Protein AF-A0AAA9SZR2-F1 (afdb_monomer_lite)

Sequence (148 aa):
MGGAVSAGEDNDDLIDNLKEAQYIRTERVEQAFRAIDRGDYYLEGYRDNAYKDLAWKHGNIHLSAPCIYSEVMEALKLQPGLSFLNLGSGTGYLSTMVGLILGGFLGVRLLDCMEKATHSSILAWRIRWTEEPGGLQSMGSQESDTTE

pLDDT: mean 74.82, std 24.22, range [29.95, 97.06]

Structure (mmCIF, N/CA/C/O backbone):
data_AF-A0AAA9SZR2-F1
#
_entry.id   AF-A0AAA9SZR2-F1
#
loop_
_atom_site.group_PDB
_atom_site.id
_atom_site.type_symbol
_atom_site.label_atom_id
_atom_site.label_alt_id
_atom_site.label_comp_id
_atom_site.label_asym_id
_atom_site.label_entity_id
_atom_site.label_seq_id
_atom_site.pdbx_PDB_ins_code
_atom_site.Cartn_x
_atom_site.Cartn_y
_atom_site.Cartn_z
_atom_site.occupancy
_atom_site.B_iso_or_equiv
_atom_site.auth_seq_id
_atom_site.auth_comp_id
_atom_site.auth_asym_id
_atom_site.auth_atom_id
_atom_site.pdbx_PDB_model_num
ATOM 1 N N . MET A 1 1 ? 16.528 3.025 7.921 1.00 40.06 1 MET A N 1
ATOM 2 C CA . MET A 1 1 ? 16.677 1.559 7.976 1.00 40.06 1 MET A CA 1
ATOM 3 C C . MET A 1 1 ? 15.707 0.990 6.959 1.00 40.06 1 MET A C 1
ATOM 5 O O . MET A 1 1 ? 14.515 1.112 7.184 1.00 40.06 1 MET A O 1
ATOM 9 N N . GLY A 1 2 ? 16.190 0.516 5.811 1.00 42.28 2 GLY A N 1
ATOM 10 C CA . GLY A 1 2 ? 15.360 -0.183 4.828 1.00 42.28 2 GLY A CA 1
ATOM 11 C C . GLY A 1 2 ? 15.794 -1.637 4.824 1.00 42.28 2 GLY A C 1
ATOM 12 O O . GLY A 1 2 ? 16.862 -1.938 4.296 1.00 42.28 2 GLY A O 1
ATOM 13 N N . GLY A 1 3 ? 15.040 -2.504 5.499 1.00 50.44 3 GLY A N 1
ATOM 14 C CA . GLY A 1 3 ? 15.173 -3.937 5.277 1.00 50.44 3 GLY A CA 1
ATOM 15 C C . GLY A 1 3 ? 14.615 -4.198 3.889 1.00 50.44 3 GLY A C 1
ATOM 16 O O . GLY A 1 3 ? 13.448 -3.913 3.657 1.00 50.44 3 GLY A O 1
ATOM 17 N N . ALA A 1 4 ? 15.458 -4.630 2.954 1.00 60.12 4 ALA A N 1
ATOM 18 C CA . ALA A 1 4 ? 15.008 -4.973 1.615 1.00 60.12 4 ALA A CA 1
ATOM 19 C C . ALA A 1 4 ? 14.121 -6.217 1.721 1.00 60.12 4 ALA A C 1
ATOM 21 O O . ALA A 1 4 ? 14.621 -7.337 1.808 1.00 60.12 4 ALA A O 1
ATOM 22 N N . VAL A 1 5 ? 12.811 -6.003 1.781 1.00 73.38 5 VAL A N 1
A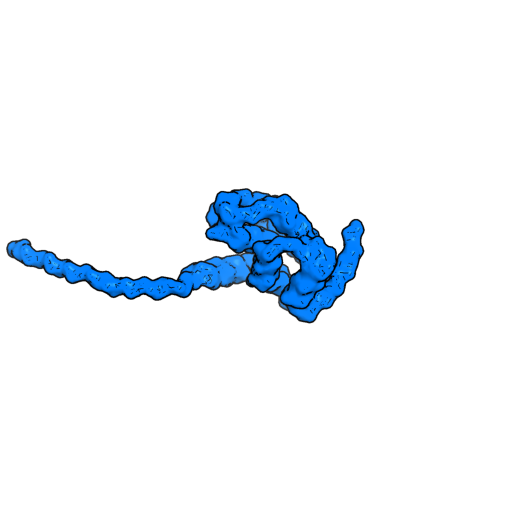TOM 23 C CA . VAL A 1 5 ? 11.821 -7.056 1.565 1.00 73.38 5 VAL A CA 1
ATOM 24 C C . VAL A 1 5 ? 11.997 -7.548 0.131 1.00 73.38 5 VAL A C 1
ATOM 26 O O . VAL A 1 5 ? 12.248 -6.750 -0.781 1.00 73.38 5 VAL A O 1
ATOM 29 N N . SER A 1 6 ? 11.930 -8.861 -0.068 1.00 76.69 6 SER A N 1
ATOM 30 C CA . SER A 1 6 ? 11.994 -9.462 -1.399 1.00 76.69 6 SER A CA 1
ATOM 31 C C . SER A 1 6 ? 10.892 -8.900 -2.299 1.00 76.69 6 SER A C 1
ATOM 33 O O . SER A 1 6 ? 9.802 -8.549 -1.847 1.00 76.69 6 SER A O 1
ATOM 35 N N . ALA A 1 7 ? 11.193 -8.791 -3.593 1.00 84.62 7 ALA A N 1
ATOM 36 C CA . ALA A 1 7 ? 10.173 -8.502 -4.591 1.00 84.62 7 ALA A CA 1
ATOM 37 C C . ALA A 1 7 ? 9.193 -9.683 -4.682 1.00 84.62 7 ALA A C 1
ATOM 39 O O . ALA A 1 7 ? 9.639 -10.829 -4.630 1.00 84.62 7 ALA A O 1
ATOM 40 N N . GLY A 1 8 ? 7.898 -9.398 -4.814 1.00 88.50 8 GLY A N 1
ATOM 41 C CA . GLY A 1 8 ? 6.880 -10.397 -5.158 1.00 88.50 8 GLY A CA 1
ATOM 42 C C . GLY A 1 8 ? 6.713 -10.535 -6.673 1.00 88.50 8 GLY A C 1
ATOM 43 O O . GLY A 1 8 ? 7.096 -9.620 -7.413 1.00 88.50 8 GLY A O 1
ATOM 44 N N . GLU A 1 9 ? 6.157 -11.657 -7.140 1.00 91.25 9 GLU A N 1
ATOM 45 C CA . GLU A 1 9 ? 5.754 -11.805 -8.547 1.00 91.25 9 GLU A CA 1
ATOM 46 C C . GLU A 1 9 ? 4.450 -11.038 -8.817 1.00 91.25 9 GLU A C 1
ATOM 48 O O . GLU A 1 9 ? 4.294 -10.430 -9.880 1.00 91.25 9 GLU A O 1
ATOM 53 N N . ASP A 1 10 ? 3.567 -10.979 -7.818 1.00 94.56 10 ASP A N 1
ATOM 54 C CA . ASP A 1 10 ? 2.320 -10.220 -7.831 1.00 94.56 10 ASP A CA 1
ATOM 55 C C . ASP A 1 10 ? 2.059 -9.461 -6.509 1.00 94.56 10 ASP A C 1
ATOM 57 O O . ASP A 1 10 ? 2.937 -9.310 -5.648 1.00 94.56 10 ASP A O 1
ATOM 61 N N . ASN A 1 11 ? 0.851 -8.899 -6.373 1.00 95.88 11 ASN A N 1
ATOM 62 C CA . ASN A 1 11 ? 0.464 -8.164 -5.173 1.00 95.88 11 ASN A CA 1
ATOM 63 C C . ASN A 1 11 ? 0.418 -9.072 -3.940 1.00 95.88 11 ASN A C 1
ATOM 65 O O . ASN A 1 11 ? 0.861 -8.645 -2.878 1.00 95.88 11 ASN A O 1
ATOM 69 N N . ASP A 1 12 ? -0.092 -10.297 -4.070 1.00 96.56 12 ASP A N 1
ATOM 70 C CA . ASP A 1 12 ? -0.255 -11.212 -2.945 1.00 96.56 12 ASP A CA 1
ATOM 71 C C . ASP A 1 12 ? 1.099 -11.688 -2.412 1.00 96.56 12 ASP A C 1
ATOM 73 O O . ASP A 1 12 ? 1.304 -11.641 -1.195 1.00 96.56 12 ASP A O 1
ATOM 77 N N . ASP A 1 13 ? 2.047 -11.997 -3.299 1.00 96.69 13 ASP A N 1
ATOM 78 C CA . ASP A 1 13 ? 3.431 -12.316 -2.934 1.00 96.69 13 ASP A CA 1
ATOM 79 C C . ASP A 1 13 ? 4.124 -11.146 -2.223 1.00 96.69 13 ASP A C 1
ATOM 81 O O . ASP A 1 13 ? 4.853 -11.325 -1.243 1.00 96.69 13 ASP A O 1
ATOM 85 N N . LEU A 1 14 ? 3.907 -9.913 -2.702 1.00 96.19 14 LEU A N 1
ATOM 86 C CA . LEU A 1 14 ? 4.427 -8.721 -2.031 1.00 96.19 14 LEU A CA 1
ATOM 87 C C . LEU A 1 14 ? 3.860 -8.615 -0.607 1.00 96.19 14 LEU A C 1
ATOM 89 O O . LEU A 1 14 ? 4.600 -8.272 0.320 1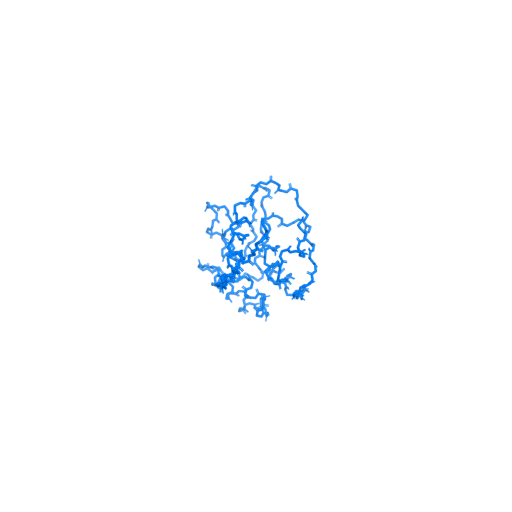.00 96.19 14 LEU A O 1
ATOM 93 N N . ILE A 1 15 ? 2.565 -8.888 -0.418 1.00 97.00 15 ILE A N 1
ATOM 94 C CA . ILE A 1 15 ? 1.932 -8.820 0.904 1.00 97.00 15 ILE A CA 1
ATOM 95 C C . ILE A 1 15 ? 2.475 -9.925 1.815 1.00 97.00 15 ILE A C 1
ATOM 97 O O . ILE A 1 15 ? 2.767 -9.646 2.981 1.00 97.00 15 ILE A O 1
ATOM 101 N N . ASP A 1 16 ? 2.679 -11.137 1.298 1.00 97.00 16 ASP A N 1
ATOM 102 C CA . ASP A 1 16 ? 3.291 -12.239 2.045 1.00 97.00 16 ASP A CA 1
ATOM 103 C C . ASP A 1 16 ? 4.696 -11.874 2.527 1.00 97.00 16 ASP A C 1
ATOM 105 O O . ASP A 1 16 ? 4.972 -11.945 3.728 1.00 97.00 16 ASP A O 1
ATOM 109 N N . ASN A 1 17 ? 5.540 -11.337 1.643 1.00 95.69 17 ASN A N 1
ATOM 110 C CA . ASN A 1 17 ? 6.879 -10.862 1.999 1.00 95.69 17 ASN A CA 1
ATOM 111 C C . ASN A 1 17 ? 6.840 -9.789 3.109 1.00 95.69 17 ASN A C 1
ATOM 113 O O . ASN A 1 17 ? 7.641 -9.814 4.048 1.00 95.69 17 ASN A O 1
ATOM 117 N N . LEU A 1 18 ? 5.897 -8.841 3.041 1.00 96.44 18 LEU A N 1
ATOM 118 C CA . LEU A 1 18 ? 5.729 -7.792 4.059 1.00 96.44 18 LEU A CA 1
ATOM 119 C C . LEU A 1 18 ? 5.242 -8.341 5.406 1.00 96.44 18 LEU A C 1
ATOM 121 O O . LEU A 1 18 ? 5.627 -7.817 6.457 1.00 96.44 18 LEU A O 1
ATOM 125 N N . LYS A 1 19 ? 4.410 -9.384 5.396 1.00 95.94 19 LYS A N 1
ATOM 126 C CA . LYS A 1 19 ? 3.974 -10.087 6.608 1.00 95.94 19 LYS A CA 1
ATOM 127 C C . LYS A 1 19 ? 5.105 -10.887 7.237 1.00 95.94 19 LYS A C 1
ATOM 129 O O . LYS A 1 19 ? 5.320 -10.790 8.447 1.00 95.94 19 LYS A O 1
ATOM 134 N N . GLU A 1 20 ? 5.852 -11.641 6.437 1.00 95.69 20 GLU A N 1
ATOM 135 C CA . GLU A 1 20 ? 7.019 -12.395 6.905 1.00 95.69 20 GLU A CA 1
ATOM 136 C C . GLU A 1 20 ? 8.053 -11.464 7.547 1.00 95.69 20 GLU A C 1
ATOM 138 O O . GLU A 1 20 ? 8.548 -11.736 8.642 1.00 95.69 20 GLU A O 1
ATOM 143 N N . ALA A 1 21 ? 8.288 -10.301 6.935 1.00 94.50 21 ALA A N 1
ATOM 144 C CA . ALA A 1 21 ? 9.155 -9.255 7.470 1.00 94.50 21 ALA A CA 1
ATOM 145 C C . ALA A 1 21 ? 8.551 -8.455 8.644 1.00 94.50 21 ALA A C 1
ATOM 147 O O . ALA A 1 21 ? 9.189 -7.529 9.145 1.00 94.50 21 ALA A O 1
ATOM 148 N N . GLN A 1 22 ? 7.348 -8.809 9.112 1.00 95.00 22 GLN A N 1
ATOM 149 C CA . GLN A 1 22 ? 6.659 -8.191 10.250 1.00 95.00 22 GLN A CA 1
ATOM 150 C C . GLN A 1 22 ? 6.338 -6.699 10.064 1.00 95.00 22 GLN A C 1
ATOM 152 O O . GLN A 1 22 ? 6.225 -5.972 11.055 1.00 95.00 22 GLN A O 1
ATOM 157 N N . TYR A 1 23 ? 6.166 -6.235 8.823 1.00 96.50 23 TYR A N 1
ATOM 158 C CA . TYR A 1 23 ? 5.638 -4.898 8.525 1.00 96.50 23 TYR A CA 1
ATOM 159 C C . TYR A 1 23 ? 4.111 -4.862 8.609 1.00 96.50 23 TYR A C 1
ATOM 161 O O . TYR A 1 23 ? 3.552 -3.909 9.148 1.00 96.50 23 TYR A O 1
ATOM 169 N N . ILE A 1 24 ? 3.446 -5.910 8.117 1.00 97.00 24 ILE A N 1
ATOM 170 C CA . ILE A 1 24 ? 2.000 -6.113 8.258 1.00 97.00 24 ILE A CA 1
ATOM 171 C C . ILE A 1 24 ? 1.773 -7.117 9.386 1.00 97.00 24 ILE A C 1
ATOM 173 O O . ILE A 1 24 ? 2.337 -8.210 9.382 1.00 97.00 24 ILE A O 1
ATOM 177 N N . ARG A 1 25 ? 0.976 -6.723 10.378 1.00 96.31 25 ARG A N 1
ATOM 178 C CA . ARG A 1 25 ? 0.808 -7.443 11.651 1.00 96.31 25 ARG A CA 1
ATOM 179 C C . ARG A 1 25 ? -0.655 -7.735 11.948 1.00 96.31 25 ARG A C 1
ATOM 181 O O . ARG A 1 25 ? -0.957 -8.698 12.647 1.00 96.31 25 ARG A O 1
ATOM 188 N N . THR A 1 26 ? -1.561 -6.901 11.448 1.00 96.69 26 THR A N 1
ATOM 189 C CA . THR A 1 26 ? -2.994 -7.023 11.702 1.00 96.69 26 THR A CA 1
ATOM 190 C C . THR A 1 26 ? -3.748 -7.503 10.468 1.00 96.69 26 THR A C 1
ATOM 192 O O . THR A 1 26 ? -3.559 -7.005 9.359 1.00 96.69 26 THR A O 1
ATOM 195 N N . GLU A 1 27 ? -4.678 -8.433 10.691 1.00 95.12 27 GLU A N 1
ATOM 196 C CA . GLU A 1 27 ? -5.521 -9.041 9.652 1.00 95.12 27 GLU A CA 1
ATOM 197 C C . GLU A 1 27 ? -6.244 -7.990 8.797 1.00 95.12 27 GLU A C 1
ATOM 199 O O . GLU A 1 27 ? -6.322 -8.094 7.580 1.00 95.12 27 GLU A O 1
ATOM 204 N N . ARG A 1 28 ? -6.744 -6.919 9.424 1.00 93.56 28 ARG A N 1
ATOM 205 C CA . ARG A 1 28 ? -7.469 -5.868 8.702 1.00 93.56 28 ARG A CA 1
ATOM 206 C C . ARG A 1 28 ? -6.563 -5.071 7.759 1.00 93.56 28 ARG A C 1
ATOM 208 O O . ARG A 1 28 ? -7.018 -4.658 6.694 1.00 93.56 28 ARG A O 1
ATOM 215 N N . VAL A 1 29 ? -5.310 -4.831 8.151 1.00 96.25 29 VAL A N 1
ATOM 216 C CA . VAL A 1 29 ? -4.332 -4.155 7.290 1.00 96.25 29 VAL A CA 1
ATOM 217 C C . VAL A 1 29 ? -3.954 -5.071 6.134 1.00 96.25 29 VAL A C 1
ATOM 219 O O . VAL A 1 29 ? -4.008 -4.627 4.992 1.00 96.25 29 VAL A O 1
ATOM 222 N N . GLU A 1 30 ? -3.682 -6.350 6.396 1.00 96.81 30 GLU A N 1
ATOM 223 C CA . GLU A 1 30 ? -3.447 -7.339 5.339 1.00 96.81 30 GLU A CA 1
ATOM 224 C C . GLU A 1 30 ? -4.589 -7.372 4.319 1.00 96.81 30 GLU A C 1
ATOM 226 O O . GLU A 1 30 ? -4.351 -7.216 3.122 1.00 96.81 30 GLU A O 1
ATOM 231 N N . GLN A 1 31 ? -5.830 -7.527 4.785 1.00 94.69 31 GLN A N 1
ATOM 232 C CA . GLN A 1 31 ? -7.003 -7.590 3.915 1.00 94.69 31 GLN A CA 1
ATOM 233 C C . GLN A 1 31 ? -7.126 -6.342 3.036 1.00 94.69 31 GLN A C 1
ATOM 235 O O . GLN A 1 31 ? -7.470 -6.450 1.861 1.00 94.69 31 GLN A O 1
ATOM 240 N N . ALA A 1 32 ? -6.804 -5.160 3.572 1.00 94.19 32 ALA A N 1
ATOM 241 C CA . ALA A 1 32 ? -6.825 -3.927 2.795 1.00 94.19 32 ALA A CA 1
ATOM 242 C C . ALA A 1 32 ? -5.744 -3.891 1.704 1.00 94.19 32 ALA A C 1
ATOM 244 O O . ALA A 1 32 ? -6.021 -3.451 0.590 1.00 94.19 32 ALA A O 1
ATOM 245 N N . PHE A 1 33 ? -4.537 -4.370 2.006 1.00 95.81 33 PHE A N 1
ATOM 246 C CA . PHE A 1 33 ? -3.439 -4.451 1.041 1.00 95.81 33 PHE A CA 1
ATOM 247 C C . PHE A 1 33 ? -3.690 -5.493 -0.058 1.00 95.81 33 PHE A C 1
ATOM 249 O O . PHE A 1 33 ? -3.354 -5.244 -1.212 1.00 95.81 33 PHE A O 1
ATOM 256 N N . ARG A 1 34 ? -4.312 -6.633 0.266 1.00 95.69 34 ARG A N 1
ATOM 257 C CA . ARG A 1 34 ? -4.682 -7.647 -0.739 1.00 95.69 34 ARG A CA 1
ATOM 258 C C . ARG A 1 34 ? -5.837 -7.204 -1.626 1.00 95.69 34 ARG A C 1
ATOM 260 O O . ARG A 1 34 ? -5.854 -7.491 -2.815 1.00 95.69 34 ARG A O 1
ATOM 267 N N . ALA A 1 35 ? -6.803 -6.484 -1.058 1.00 91.62 35 ALA A N 1
ATOM 268 C CA . ALA A 1 35 ? -7.956 -6.008 -1.809 1.00 91.62 35 ALA A CA 1
ATOM 269 C C . ALA A 1 35 ? -7.591 -4.934 -2.844 1.00 91.62 35 ALA A C 1
ATOM 271 O O . ALA A 1 35 ? -8.300 -4.804 -3.836 1.00 91.62 35 ALA A O 1
ATOM 272 N N . ILE A 1 36 ? -6.530 -4.154 -2.616 1.00 91.62 36 ILE A N 1
ATOM 273 C CA . ILE A 1 36 ? -6.137 -3.037 -3.479 1.00 91.62 36 ILE A CA 1
ATOM 274 C C . ILE A 1 36 ? -4.801 -3.354 -4.152 1.00 91.62 36 ILE A C 1
ATOM 276 O O . ILE A 1 36 ? -3.743 -3.158 -3.559 1.00 91.62 36 ILE A O 1
ATOM 280 N N . ASP A 1 37 ? -4.850 -3.786 -5.414 1.00 93.25 37 ASP A N 1
ATOM 281 C CA . ASP A 1 37 ? -3.643 -4.075 -6.191 1.00 93.25 37 ASP A CA 1
ATOM 282 C C . ASP A 1 37 ? -2.815 -2.798 -6.404 1.00 93.25 37 ASP A C 1
ATOM 284 O O . ASP A 1 37 ? -3.253 -1.816 -7.018 1.00 93.25 37 ASP A O 1
ATOM 288 N N . ARG A 1 38 ? -1.580 -2.814 -5.899 1.00 94.44 38 ARG A N 1
ATOM 289 C CA . ARG A 1 38 ? -0.633 -1.704 -6.035 1.00 94.44 38 ARG A CA 1
ATOM 290 C C . ARG A 1 38 ? -0.320 -1.351 -7.492 1.00 94.44 38 ARG A C 1
ATOM 292 O O . ARG A 1 38 ? -0.082 -0.179 -7.792 1.00 94.44 38 ARG A O 1
ATOM 299 N N . GLY A 1 39 ? -0.318 -2.329 -8.393 1.00 92.81 39 GLY A N 1
ATOM 300 C CA . GLY A 1 39 ? -0.050 -2.163 -9.820 1.00 92.81 39 GLY A CA 1
ATOM 301 C C . GLY A 1 39 ? -1.057 -1.263 -10.533 1.00 92.81 39 GLY A C 1
ATOM 302 O O . GLY A 1 39 ? -0.688 -0.578 -11.486 1.00 92.81 39 GLY A O 1
ATOM 303 N N . ASP A 1 40 ? -2.290 -1.161 -10.034 1.00 90.94 40 ASP A N 1
ATOM 304 C CA . ASP A 1 40 ? -3.330 -0.297 -10.616 1.00 90.94 40 ASP A CA 1
ATOM 305 C C . ASP A 1 40 ? -3.101 1.198 -10.357 1.00 90.94 40 ASP A C 1
ATOM 307 O O . ASP A 1 40 ? -3.748 2.058 -10.958 1.00 90.94 40 ASP A O 1
ATOM 311 N N . TYR A 1 41 ? -2.140 1.514 -9.489 1.00 90.62 41 TYR A N 1
ATOM 312 C CA . TYR A 1 41 ? -1.699 2.872 -9.184 1.00 90.62 41 TYR A CA 1
ATOM 313 C C . TYR A 1 41 ? -0.371 3.222 -9.873 1.00 90.62 41 TYR A C 1
ATOM 315 O O . TYR A 1 41 ? 0.159 4.319 -9.669 1.00 90.62 41 TYR A O 1
ATOM 323 N N . TYR A 1 42 ? 0.154 2.314 -10.702 1.00 90.06 42 TYR A N 1
ATOM 324 C CA . TYR A 1 42 ? 1.286 2.547 -11.593 1.00 90.06 42 TYR A CA 1
ATOM 325 C C . TYR A 1 42 ? 0.822 2.897 -13.008 1.00 90.06 42 TYR A C 1
ATOM 327 O O . TYR A 1 42 ? -0.249 2.510 -13.467 1.00 90.06 42 TYR A O 1
ATOM 335 N N . LEU A 1 43 ? 1.683 3.611 -13.731 1.00 87.75 43 LEU A N 1
ATOM 336 C CA . LEU A 1 43 ? 1.543 3.766 -15.177 1.00 87.75 43 LEU A CA 1
ATOM 337 C C . LEU A 1 43 ? 1.915 2.446 -15.873 1.00 87.75 43 LEU A C 1
ATOM 339 O O . LEU A 1 43 ? 2.835 1.760 -15.431 1.00 87.75 43 LEU A O 1
ATOM 343 N N . GLU A 1 44 ? 1.241 2.125 -16.979 1.00 84.19 44 GLU A N 1
ATOM 344 C CA . GLU A 1 44 ? 1.344 0.833 -17.682 1.00 84.19 44 GLU A CA 1
ATOM 345 C C . GLU A 1 44 ? 2.796 0.413 -17.977 1.00 84.19 44 GLU A C 1
ATOM 347 O O . GLU A 1 44 ? 3.193 -0.700 -17.651 1.00 84.19 44 GLU A O 1
ATOM 352 N N . GLY A 1 45 ? 3.635 1.337 -18.459 1.00 88.19 45 GLY A N 1
ATOM 353 C CA . GLY A 1 45 ? 5.055 1.078 -18.749 1.00 88.19 45 GLY A CA 1
ATOM 354 C C . GLY A 1 45 ? 5.978 0.928 -17.529 1.00 88.19 45 GLY A C 1
ATOM 355 O O . GLY A 1 45 ? 7.185 0.794 -17.700 1.00 88.19 45 GLY A O 1
ATOM 356 N N . TYR A 1 46 ? 5.448 0.998 -16.305 1.00 89.38 46 TYR A N 1
ATOM 357 C CA . TYR A 1 46 ? 6.220 0.917 -15.061 1.00 89.38 46 TYR A CA 1
ATOM 358 C C . TYR A 1 46 ? 5.710 -0.163 -14.094 1.00 89.38 46 TYR A C 1
ATOM 360 O O . TYR A 1 46 ? 6.250 -0.270 -12.989 1.00 89.38 46 TYR A O 1
ATOM 368 N N . ARG A 1 47 ? 4.704 -0.962 -14.487 1.00 89.06 47 ARG A N 1
ATOM 369 C CA . ARG A 1 47 ? 4.080 -1.983 -13.623 1.00 89.06 47 ARG A CA 1
ATOM 370 C C . ARG A 1 47 ? 5.071 -3.035 -13.110 1.00 89.06 47 ARG A C 1
ATOM 372 O O . ARG A 1 47 ? 4.904 -3.493 -11.989 1.00 89.06 47 ARG A O 1
ATOM 379 N N . ASP A 1 48 ? 6.162 -3.303 -13.827 1.00 87.81 48 ASP A N 1
ATOM 380 C CA . ASP A 1 48 ? 7.227 -4.238 -13.406 1.00 87.81 48 ASP A CA 1
ATOM 381 C C . ASP A 1 48 ? 7.915 -3.866 -12.077 1.00 87.81 48 ASP A C 1
ATOM 383 O O . ASP A 1 48 ? 8.647 -4.661 -11.485 1.00 87.81 48 ASP A O 1
ATOM 387 N N . ASN A 1 49 ? 7.744 -2.627 -11.609 1.00 90.94 49 ASN A N 1
ATOM 388 C CA . ASN A 1 49 ? 8.262 -2.173 -10.319 1.00 90.94 49 ASN A CA 1
ATOM 389 C C . ASN A 1 49 ? 7.190 -2.104 -9.225 1.00 90.94 49 ASN A C 1
ATOM 391 O O . ASN A 1 49 ? 7.520 -1.758 -8.092 1.00 90.94 49 ASN A O 1
ATOM 395 N N . ALA A 1 50 ? 5.932 -2.425 -9.538 1.00 93.38 50 ALA A N 1
ATOM 396 C CA . ALA A 1 50 ? 4.819 -2.283 -8.609 1.00 93.38 50 ALA A CA 1
ATOM 397 C C . ALA A 1 50 ? 4.978 -3.164 -7.368 1.00 93.38 50 ALA A C 1
ATOM 399 O O . ALA A 1 50 ? 4.764 -2.677 -6.258 1.00 93.38 50 ALA A O 1
ATOM 400 N N . TYR A 1 51 ? 5.435 -4.403 -7.556 1.00 95.88 51 TYR A N 1
ATOM 401 C CA . TYR A 1 51 ? 5.502 -5.440 -6.518 1.00 95.88 51 TYR A CA 1
ATOM 402 C C . TYR A 1 51 ? 6.869 -5.533 -5.824 1.00 95.88 51 TYR A C 1
ATOM 404 O O . TYR A 1 51 ? 7.213 -6.526 -5.185 1.00 95.88 51 TYR A O 1
ATOM 412 N N . LYS A 1 52 ? 7.673 -4.473 -5.940 1.00 93.94 52 LYS A N 1
ATOM 413 C CA . LYS A 1 52 ? 8.944 -4.319 -5.225 1.00 93.94 52 LYS A CA 1
ATOM 414 C C . LYS A 1 52 ? 8.725 -3.422 -4.017 1.00 93.94 52 LYS A C 1
ATOM 416 O O . LYS A 1 52 ? 7.975 -2.444 -4.110 1.00 93.94 52 LYS A O 1
ATOM 421 N N . ASP A 1 53 ? 9.437 -3.679 -2.918 1.00 94.44 53 ASP A N 1
ATOM 422 C CA . ASP A 1 53 ? 9.436 -2.766 -1.771 1.00 94.44 53 ASP A CA 1
ATOM 423 C C . ASP A 1 53 ? 10.267 -1.499 -2.042 1.00 94.44 53 ASP A C 1
ATOM 425 O O . ASP A 1 53 ? 11.318 -1.247 -1.457 1.00 94.44 53 ASP A O 1
ATOM 429 N N . LEU A 1 54 ? 9.823 -0.709 -3.016 1.00 93.44 54 LEU A N 1
ATOM 430 C CA . LEU A 1 54 ? 10.479 0.507 -3.461 1.00 93.44 54 LEU A CA 1
ATOM 431 C C . LEU A 1 54 ? 9.453 1.624 -3.609 1.00 93.44 54 LEU A C 1
ATOM 433 O O . LEU A 1 54 ? 8.310 1.429 -4.039 1.00 93.44 54 LEU A O 1
ATOM 437 N N . ALA A 1 55 ? 9.892 2.826 -3.249 1.00 92.62 55 ALA A N 1
ATOM 438 C CA . ALA A 1 55 ? 9.181 4.032 -3.621 1.00 92.62 55 ALA A CA 1
ATOM 439 C C . ALA A 1 55 ? 9.328 4.253 -5.129 1.00 92.62 55 ALA A C 1
ATOM 441 O O . ALA A 1 55 ? 10.385 4.000 -5.713 1.00 92.62 55 ALA A O 1
ATOM 442 N N . TRP A 1 56 ? 8.278 4.774 -5.746 1.00 92.25 56 TRP A N 1
ATOM 443 C CA . TRP A 1 56 ? 8.267 5.107 -7.159 1.00 92.25 56 TRP A CA 1
ATOM 444 C C . TRP A 1 56 ? 7.793 6.538 -7.360 1.00 92.25 56 TRP A C 1
ATOM 446 O O . TRP A 1 56 ? 6.852 7.007 -6.718 1.00 92.25 56 TRP A O 1
ATOM 456 N N . LYS A 1 57 ? 8.470 7.245 -8.264 1.00 89.75 57 LYS A N 1
ATOM 457 C CA . LYS A 1 57 ? 8.145 8.618 -8.629 1.00 89.75 57 LYS A CA 1
ATOM 458 C C . LYS A 1 57 ? 8.291 8.804 -10.129 1.00 89.75 57 LYS A C 1
ATOM 460 O O . LYS A 1 57 ? 9.324 8.457 -10.697 1.00 89.75 57 LYS A O 1
ATOM 465 N N . HIS A 1 58 ? 7.295 9.424 -10.746 1.00 87.88 58 HIS A N 1
ATOM 466 C CA . HIS A 1 58 ? 7.353 9.833 -12.143 1.00 87.88 58 HIS A CA 1
ATOM 467 C C . HIS A 1 58 ? 6.643 11.179 -12.325 1.00 87.88 58 HIS A C 1
ATOM 469 O O . HIS A 1 58 ? 5.430 11.289 -12.149 1.00 87.88 58 HIS A O 1
ATOM 475 N N . GLY A 1 59 ? 7.405 12.230 -12.640 1.00 86.81 59 GLY A N 1
ATOM 476 C CA . GLY A 1 59 ? 6.885 13.598 -12.659 1.00 86.81 59 GLY A CA 1
ATOM 477 C C . GLY A 1 59 ? 6.293 13.994 -11.300 1.00 86.81 59 GLY A C 1
ATOM 478 O O . GLY A 1 59 ? 6.995 13.986 -10.285 1.00 86.81 59 GLY A O 1
ATOM 479 N N . ASN A 1 60 ? 4.995 14.309 -11.292 1.00 81.62 60 ASN A N 1
ATOM 480 C CA . ASN A 1 60 ? 4.240 14.688 -10.090 1.00 81.62 60 ASN A CA 1
ATOM 481 C C . ASN A 1 60 ? 3.593 13.495 -9.364 1.00 81.62 60 ASN A C 1
ATOM 483 O O . ASN A 1 60 ? 3.000 13.675 -8.306 1.00 81.62 60 ASN A O 1
ATOM 487 N N . ILE A 1 61 ? 3.699 12.283 -9.914 1.00 82.94 61 ILE A N 1
ATOM 488 C CA . ILE A 1 61 ? 3.138 11.063 -9.330 1.00 82.94 61 ILE A CA 1
ATOM 489 C C . ILE A 1 61 ? 4.157 10.461 -8.365 1.00 82.94 61 ILE A C 1
ATOM 491 O O . ILE A 1 61 ? 5.323 10.298 -8.725 1.00 82.94 61 ILE A O 1
ATOM 495 N N . HIS A 1 62 ? 3.718 10.118 -7.153 1.00 86.44 62 HIS A N 1
ATOM 496 C CA . HIS A 1 62 ? 4.554 9.502 -6.127 1.00 86.44 62 HIS A CA 1
ATOM 497 C C . HIS A 1 62 ? 3.792 8.400 -5.382 1.00 86.44 62 HIS A C 1
ATOM 499 O O . HIS A 1 62 ? 2.705 8.643 -4.857 1.00 86.44 62 HIS A O 1
ATOM 505 N N . LEU A 1 63 ? 4.394 7.213 -5.307 1.00 91.31 63 LEU A N 1
ATOM 506 C CA . LEU A 1 63 ? 4.010 6.127 -4.411 1.00 91.31 63 LEU A CA 1
ATOM 507 C C . LEU A 1 63 ? 5.162 5.857 -3.446 1.00 91.31 63 LEU A C 1
ATOM 509 O O . LEU A 1 63 ? 6.280 5.561 -3.867 1.00 91.31 63 LEU A O 1
ATOM 513 N N . SER A 1 64 ? 4.874 5.880 -2.149 1.00 93.06 64 SER A N 1
ATOM 514 C CA . SER A 1 64 ? 5.830 5.431 -1.135 1.00 93.06 64 SER A CA 1
ATOM 515 C C . SER A 1 64 ? 6.041 3.918 -1.219 1.00 93.06 64 SER A C 1
ATOM 517 O O . SER A 1 64 ? 5.223 3.192 -1.799 1.00 93.06 64 SER A O 1
ATOM 519 N N . ALA A 1 65 ? 7.137 3.434 -0.631 1.00 94.56 65 ALA A N 1
ATOM 520 C CA . ALA A 1 65 ? 7.398 2.003 -0.535 1.00 94.56 65 ALA A CA 1
ATOM 521 C C . ALA A 1 65 ? 6.272 1.286 0.252 1.00 94.56 65 ALA A C 1
ATOM 523 O O . ALA A 1 65 ? 5.738 1.865 1.206 1.00 94.56 65 ALA A O 1
ATOM 524 N N . PRO A 1 66 ? 5.885 0.061 -0.140 1.00 95.81 66 PRO A N 1
ATOM 525 C CA . PRO A 1 66 ? 4.910 -0.767 0.569 1.00 95.81 66 PRO A CA 1
ATOM 526 C C . PRO A 1 66 ? 5.151 -0.885 2.081 1.00 95.81 66 PRO A C 1
ATOM 528 O O . PRO A 1 66 ? 4.202 -0.739 2.856 1.00 95.81 66 PRO A O 1
ATOM 531 N N . CYS A 1 67 ? 6.402 -1.056 2.523 1.00 95.44 67 CYS A N 1
ATOM 532 C CA . CYS A 1 67 ? 6.745 -1.135 3.946 1.00 95.44 67 CYS A CA 1
ATOM 533 C C . CYS A 1 67 ? 6.370 0.143 4.717 1.00 95.44 67 CYS A C 1
ATOM 535 O O . CYS A 1 67 ? 5.866 0.075 5.836 1.00 95.44 67 CYS A O 1
ATOM 537 N N . ILE A 1 68 ? 6.519 1.318 4.093 1.00 95.19 68 ILE A N 1
ATOM 538 C CA . ILE A 1 68 ? 6.149 2.607 4.693 1.00 95.19 68 ILE A CA 1
ATOM 539 C C . ILE A 1 68 ? 4.635 2.705 4.862 1.00 95.19 68 ILE A C 1
ATOM 541 O O . ILE A 1 68 ? 4.164 3.132 5.914 1.00 95.19 68 ILE A O 1
ATOM 545 N N . TYR A 1 69 ? 3.863 2.301 3.851 1.00 95.81 69 TYR A N 1
ATOM 546 C CA . TYR A 1 69 ? 2.407 2.273 3.981 1.00 95.81 69 TYR A CA 1
ATOM 547 C C . TYR A 1 69 ? 1.958 1.288 5.060 1.00 95.81 69 TYR A C 1
ATOM 549 O O . TYR A 1 69 ? 1.042 1.610 5.811 1.00 95.81 69 TYR A O 1
ATOM 557 N N . SER A 1 70 ? 2.624 0.139 5.170 1.00 96.25 70 SER A N 1
ATOM 558 C CA . SER A 1 70 ? 2.316 -0.879 6.178 1.00 96.25 70 SER A CA 1
ATOM 559 C C . SER A 1 70 ? 2.488 -0.314 7.590 1.00 96.25 70 SER A C 1
ATOM 561 O O . SER A 1 70 ? 1.543 -0.323 8.373 1.00 96.25 70 SER A O 1
ATOM 563 N N . GLU A 1 71 ? 3.638 0.303 7.882 1.00 96.25 71 GLU A N 1
ATOM 564 C CA . GLU A 1 71 ? 3.887 0.923 9.192 1.00 96.25 71 GLU A CA 1
ATOM 565 C C . GLU A 1 71 ? 2.897 2.050 9.510 1.00 96.25 71 GLU A C 1
ATOM 567 O O . GLU A 1 71 ? 2.411 2.153 10.637 1.00 96.25 71 GLU A O 1
ATOM 572 N N . VAL A 1 72 ? 2.549 2.884 8.523 1.00 96.06 72 VAL A N 1
ATOM 573 C CA . VAL A 1 72 ? 1.540 3.939 8.707 1.00 96.06 72 VAL A CA 1
ATOM 574 C C . VAL A 1 72 ? 0.175 3.335 9.039 1.00 96.06 72 VAL A C 1
ATOM 576 O O . VAL A 1 72 ? -0.478 3.781 9.980 1.00 96.06 72 VAL A O 1
ATOM 579 N N . MET A 1 73 ? -0.257 2.314 8.300 1.00 96.00 73 MET A N 1
ATOM 580 C CA . MET A 1 73 ? -1.554 1.663 8.498 1.00 96.00 73 MET A CA 1
ATOM 581 C C . MET A 1 73 ? -1.650 0.991 9.873 1.00 96.00 73 MET A C 1
ATOM 583 O O . MET A 1 73 ? -2.660 1.151 10.563 1.00 96.00 73 MET A O 1
ATOM 587 N N . GLU A 1 74 ? -0.581 0.323 10.309 1.00 97.06 74 GLU A N 1
ATOM 588 C CA . GLU A 1 74 ? -0.482 -0.280 11.643 1.00 97.06 74 GLU A CA 1
ATOM 589 C C . GLU A 1 74 ? -0.495 0.781 12.758 1.00 97.06 74 GLU A C 1
ATOM 591 O O . GLU A 1 74 ? -1.181 0.633 13.775 1.00 97.06 74 GLU A O 1
ATOM 596 N N . ALA A 1 75 ? 0.213 1.897 12.567 1.00 96.69 75 ALA A N 1
ATOM 597 C CA . ALA A 1 75 ? 0.292 2.970 13.556 1.00 96.69 75 ALA A CA 1
ATOM 598 C C . ALA A 1 75 ? -1.029 3.739 13.728 1.00 96.69 75 ALA A C 1
ATOM 600 O O . ALA A 1 75 ? -1.342 4.179 14.837 1.00 96.69 75 ALA A O 1
ATOM 601 N N . LEU A 1 76 ? -1.812 3.895 12.654 1.00 94.50 76 LEU A N 1
ATOM 602 C CA . LEU A 1 76 ? -3.075 4.640 12.671 1.00 94.50 76 LEU A CA 1
ATOM 603 C C . LEU A 1 76 ? -4.199 3.926 13.438 1.00 94.50 76 LEU A C 1
ATOM 605 O O . LEU A 1 76 ? -5.165 4.584 13.822 1.00 94.50 76 LEU A O 1
ATOM 609 N N . LYS A 1 77 ? -4.086 2.607 13.675 1.00 94.00 77 LYS A N 1
ATOM 610 C CA . LYS A 1 77 ? -5.072 1.793 14.419 1.00 94.00 77 LYS A CA 1
ATOM 611 C C . LYS A 1 77 ? -6.513 2.018 13.938 1.00 94.00 77 LYS A C 1
ATOM 613 O O . LYS A 1 77 ? -7.430 2.230 14.733 1.00 94.00 77 LYS A O 1
ATOM 618 N N . LEU A 1 78 ? -6.687 2.004 12.619 1.00 92.25 78 LEU A N 1
ATOM 619 C CA . LEU A 1 78 ? -7.925 2.382 11.942 1.00 92.25 78 LEU A CA 1
ATOM 620 C C . LEU A 1 78 ? -9.104 1.468 12.317 1.00 92.25 78 LEU A C 1
ATOM 622 O O . LEU A 1 78 ? -8.989 0.240 12.382 1.00 92.25 78 LEU A O 1
ATOM 626 N N . GLN A 1 79 ? -10.271 2.079 12.517 1.00 89.69 79 GLN A N 1
ATOM 627 C CA . GLN A 1 79 ? -11.522 1.397 12.843 1.00 89.69 79 GLN A CA 1
ATOM 628 C C . GLN A 1 79 ? -12.690 2.014 12.067 1.00 89.69 79 GLN A C 1
ATOM 630 O O . GLN A 1 79 ? -12.672 3.225 11.831 1.00 89.69 79 GLN A O 1
ATOM 635 N N . PRO A 1 80 ? -13.708 1.217 11.694 1.00 89.69 80 PRO A N 1
ATOM 636 C CA . PRO A 1 80 ? -14.909 1.725 11.051 1.00 89.69 80 PRO A CA 1
ATOM 637 C C . PRO A 1 80 ? -15.512 2.927 11.780 1.00 89.69 80 PRO A C 1
ATOM 639 O O . PRO A 1 80 ? -15.580 2.948 13.009 1.00 89.69 80 PRO A O 1
ATOM 642 N N . GLY A 1 81 ? -15.941 3.928 11.011 1.00 84.81 81 GLY A N 1
ATOM 643 C CA . GLY A 1 81 ? -16.551 5.153 11.539 1.00 84.81 81 GLY A CA 1
ATOM 644 C C . GLY A 1 81 ? -15.576 6.256 11.970 1.00 84.81 81 GLY A C 1
ATOM 645 O O . GLY A 1 81 ? -16.032 7.351 12.299 1.00 84.81 81 GLY A O 1
ATOM 646 N N . LEU A 1 82 ? -14.255 6.031 11.940 1.00 88.88 82 LEU A N 1
ATOM 647 C CA . LEU A 1 82 ? -13.288 7.123 12.106 1.00 88.88 82 LEU A CA 1
ATOM 648 C C . LEU A 1 82 ? -13.226 8.013 10.854 1.00 88.88 82 LEU A C 1
ATOM 650 O O . LEU A 1 82 ? -13.558 7.599 9.745 1.00 88.88 82 LEU A O 1
ATOM 654 N N . SER A 1 83 ? -12.755 9.247 11.033 1.00 87.00 83 SER A N 1
ATOM 655 C CA . SER A 1 83 ? -12.421 10.161 9.938 1.00 87.00 83 SER A CA 1
ATOM 656 C C . SER A 1 83 ? -10.917 10.181 9.685 1.00 87.00 83 SER A C 1
ATOM 658 O O . SER A 1 83 ? -10.137 10.198 10.638 1.00 87.00 83 SER A O 1
ATOM 660 N N . PHE A 1 84 ? -10.511 10.271 8.420 1.00 86.50 84 PHE A N 1
ATOM 661 C CA . PHE A 1 84 ? -9.104 10.317 8.024 1.00 86.50 84 PHE A CA 1
ATOM 662 C C . PHE A 1 84 ? -8.817 11.515 7.114 1.00 86.50 84 PHE A C 1
ATOM 664 O O . PHE A 1 84 ? -9.568 11.793 6.175 1.00 86.50 84 PHE A O 1
ATOM 671 N N . LEU A 1 85 ? -7.714 12.212 7.400 1.00 88.62 85 LEU A N 1
ATOM 672 C CA . LEU A 1 85 ? -7.186 13.315 6.602 1.00 88.62 85 LEU A CA 1
ATOM 673 C C . LEU A 1 85 ? -5.814 12.917 6.061 1.00 88.62 85 LEU A C 1
ATOM 675 O O . LEU A 1 85 ? -4.893 12.670 6.838 1.00 88.62 85 LEU A O 1
ATOM 679 N N . ASN A 1 86 ? -5.681 12.907 4.737 1.00 86.88 86 ASN A N 1
ATOM 680 C CA . ASN A 1 86 ? -4.411 12.671 4.062 1.00 86.88 86 ASN A CA 1
ATOM 681 C C . ASN A 1 86 ? -3.956 13.951 3.354 1.00 86.88 86 ASN A C 1
ATOM 683 O O . ASN A 1 86 ? -4.630 14.405 2.428 1.00 86.88 86 ASN A O 1
ATOM 687 N N . LEU A 1 87 ? -2.841 14.526 3.804 1.00 85.94 87 LEU A N 1
ATOM 688 C CA . LEU A 1 87 ? -2.216 15.700 3.193 1.00 85.94 87 LEU A CA 1
ATOM 689 C C . LEU A 1 87 ? -1.092 15.222 2.270 1.00 85.94 87 LEU A C 1
ATOM 691 O O . LEU A 1 87 ? -0.108 14.667 2.759 1.00 85.94 87 LEU A O 1
ATOM 695 N N . GLY A 1 88 ? -1.210 15.431 0.959 1.00 81.50 88 GLY A N 1
ATOM 696 C CA . GLY A 1 88 ? -0.265 14.843 0.004 1.00 81.50 88 GLY A CA 1
ATOM 697 C C . GLY A 1 88 ? -0.609 13.391 -0.339 1.00 81.50 88 GLY A C 1
ATOM 698 O O . GLY A 1 88 ? 0.273 12.535 -0.374 1.00 81.50 88 GLY A O 1
ATOM 699 N N . SER A 1 89 ? -1.886 13.095 -0.579 1.00 77.75 89 SER A N 1
ATOM 700 C CA . SER A 1 89 ? -2.386 11.765 -0.959 1.00 77.75 89 SER A CA 1
ATOM 701 C C . SER A 1 89 ? -1.772 11.162 -2.236 1.00 77.75 89 SER A C 1
ATOM 703 O O . SER A 1 89 ? -1.841 9.945 -2.421 1.00 77.75 89 SER A O 1
ATOM 705 N N . GLY A 1 90 ? -1.132 11.970 -3.084 1.00 83.38 90 GLY A N 1
ATOM 706 C CA . GLY A 1 90 ? -0.466 11.571 -4.315 1.00 83.38 90 GLY A CA 1
ATOM 707 C C . GLY A 1 90 ? -1.431 10.873 -5.267 1.00 83.38 90 GLY A C 1
ATOM 708 O O . GLY A 1 90 ? -2.363 11.472 -5.795 1.00 83.38 90 GLY A O 1
ATOM 709 N N . THR A 1 91 ? -1.207 9.579 -5.485 1.00 84.12 91 THR A N 1
ATOM 710 C CA . THR A 1 91 ? -2.099 8.741 -6.302 1.00 84.12 91 THR A CA 1
ATOM 711 C C . THR A 1 91 ? -3.385 8.336 -5.596 1.00 84.12 91 THR A C 1
ATOM 713 O O . THR A 1 91 ? -4.269 7.768 -6.225 1.00 84.12 91 THR A O 1
ATOM 716 N N . GLY A 1 92 ? -3.510 8.590 -4.296 1.00 88.62 92 GLY A N 1
ATOM 717 C CA . GLY A 1 92 ? -4.649 8.154 -3.499 1.00 88.62 92 GLY A CA 1
ATOM 718 C C . GLY A 1 92 ? -4.564 6.701 -3.026 1.00 88.62 92 GLY A C 1
ATOM 719 O O . GLY A 1 92 ? -5.476 6.275 -2.330 1.00 88.62 92 GLY A O 1
ATOM 720 N N . TYR A 1 93 ? -3.482 5.963 -3.318 1.00 92.31 93 TYR A N 1
ATOM 721 C CA . TYR A 1 93 ? -3.315 4.551 -2.928 1.00 92.31 93 TYR A CA 1
ATOM 722 C C . TYR A 1 93 ? -3.547 4.312 -1.427 1.00 92.31 93 TYR A C 1
ATOM 724 O O . TYR A 1 93 ? -4.408 3.521 -1.041 1.00 92.31 93 TYR A O 1
ATOM 732 N N . LEU A 1 94 ? -2.855 5.073 -0.568 1.00 92.94 94 LEU A N 1
ATOM 733 C CA . LEU A 1 94 ? -3.052 5.004 0.885 1.00 92.94 94 LEU A CA 1
ATOM 734 C C . LEU A 1 94 ? -4.495 5.324 1.272 1.00 92.94 94 LEU A C 1
ATOM 736 O O . LEU A 1 94 ? -5.100 4.623 2.074 1.00 92.94 94 LEU A O 1
ATOM 740 N N . SER A 1 95 ? -5.058 6.380 0.693 1.00 91.44 95 SER A N 1
ATOM 741 C CA . SER A 1 95 ? -6.408 6.811 1.028 1.00 91.44 95 SER A CA 1
ATOM 742 C C . SER A 1 95 ? -7.472 5.793 0.630 1.00 91.44 95 SER A C 1
ATOM 744 O O . SER A 1 95 ? -8.456 5.654 1.352 1.00 91.44 95 SER A O 1
ATOM 746 N N . THR A 1 96 ? -7.285 5.069 -0.478 1.00 90.81 96 THR A N 1
ATOM 747 C CA . THR A 1 96 ? -8.177 3.974 -0.871 1.00 90.81 96 THR A CA 1
ATOM 748 C C . THR A 1 96 ? -8.125 2.841 0.151 1.00 90.81 96 THR A C 1
ATOM 750 O O . THR A 1 96 ? -9.179 2.423 0.626 1.00 90.81 96 THR A O 1
ATOM 753 N N . MET A 1 97 ? -6.927 2.404 0.562 1.00 93.06 97 MET A N 1
ATOM 754 C CA . MET A 1 97 ? -6.783 1.369 1.597 1.00 93.06 97 MET A CA 1
ATOM 755 C C . MET A 1 97 ? -7.415 1.799 2.929 1.00 93.06 97 MET A C 1
ATOM 757 O O . MET A 1 97 ? -8.131 1.025 3.561 1.00 93.06 97 MET A O 1
ATOM 761 N N . VAL A 1 98 ? -7.210 3.054 3.343 1.00 92.81 98 VAL A N 1
ATOM 762 C CA . VAL A 1 98 ? -7.830 3.589 4.563 1.00 92.81 98 VAL A CA 1
ATOM 763 C C . VAL A 1 98 ? -9.353 3.635 4.432 1.00 92.81 98 VAL A C 1
ATOM 765 O O . VAL A 1 98 ? -10.055 3.199 5.340 1.00 92.81 98 VAL A O 1
ATOM 768 N N . GLY A 1 99 ? -9.881 4.117 3.305 1.00 90.00 99 GLY A N 1
ATOM 769 C CA . GLY A 1 99 ? -11.324 4.179 3.062 1.00 90.00 99 GLY A CA 1
ATOM 770 C C . GLY A 1 99 ? -12.003 2.814 3.131 1.00 90.00 99 GLY A C 1
ATOM 771 O O . GLY A 1 99 ? -13.100 2.712 3.681 1.00 90.00 99 GLY A O 1
ATOM 772 N N . LEU A 1 100 ? -11.320 1.770 2.652 1.00 87.81 100 LEU A N 1
ATOM 773 C CA . LEU A 1 100 ? -11.784 0.390 2.756 1.00 87.81 100 LEU A CA 1
ATOM 774 C C . LEU A 1 100 ? -11.900 -0.061 4.221 1.00 87.81 100 LEU A C 1
ATOM 776 O O . LEU A 1 100 ? -12.923 -0.612 4.619 1.00 87.81 100 LEU A O 1
ATOM 780 N N . ILE A 1 101 ? -10.897 0.238 5.052 1.00 90.56 101 ILE A N 1
ATOM 781 C CA . ILE A 1 101 ? -10.904 -0.117 6.480 1.00 90.56 101 ILE A CA 1
ATOM 782 C C . ILE A 1 101 ? -11.979 0.642 7.270 1.00 90.56 101 ILE A C 1
ATOM 784 O O . ILE A 1 101 ? -12.573 0.096 8.203 1.00 90.56 101 ILE A O 1
ATOM 788 N N . LEU A 1 102 ? -12.227 1.905 6.925 1.00 89.44 102 LEU A N 1
ATOM 789 C CA . LEU A 1 102 ? -13.183 2.753 7.638 1.00 89.44 102 LEU A CA 1
ATOM 790 C C . LEU A 1 102 ? -14.655 2.406 7.345 1.00 89.44 102 LEU A C 1
ATOM 792 O O . LEU A 1 102 ? -15.539 2.934 8.021 1.00 89.44 102 LEU A O 1
ATOM 796 N N . GLY A 1 103 ? -14.927 1.507 6.390 1.00 74.56 103 GLY A N 1
ATOM 797 C CA . GLY A 1 103 ? -16.280 1.037 6.075 1.00 74.56 103 GLY A CA 1
ATOM 798 C C . GLY A 1 103 ? -17.140 2.055 5.319 1.00 74.56 103 GLY A C 1
ATOM 799 O O . GLY A 1 103 ? -18.363 1.970 5.348 1.00 74.56 103 GLY A O 1
ATOM 800 N N . GLY A 1 104 ? -16.523 3.039 4.660 1.00 59.62 104 GLY A N 1
ATOM 801 C CA . GLY A 1 104 ? -17.236 4.026 3.856 1.00 59.62 104 GLY A CA 1
ATOM 802 C C . GLY A 1 104 ? -16.355 5.200 3.442 1.00 59.62 104 GLY A C 1
ATOM 803 O O . GLY A 1 104 ? -15.665 5.808 4.258 1.00 59.62 104 GLY A O 1
ATOM 804 N N . PHE A 1 105 ? -16.438 5.590 2.167 1.00 49.38 105 PHE A N 1
ATOM 805 C CA . PHE A 1 105 ? -15.748 6.777 1.637 1.00 49.38 105 PHE A CA 1
ATOM 806 C C . PHE A 1 105 ? -16.212 8.095 2.298 1.00 49.38 105 PHE A C 1
ATOM 808 O O . PHE A 1 105 ? -15.553 9.122 2.160 1.00 49.38 105 PHE A O 1
ATOM 815 N N . LEU A 1 106 ? -17.327 8.073 3.043 1.00 43.00 106 LEU A N 1
ATOM 816 C CA . LEU A 1 106 ? -17.932 9.228 3.722 1.00 43.00 106 LEU A CA 1
ATOM 817 C C . LEU A 1 106 ? -17.022 9.891 4.779 1.00 43.00 106 LEU A C 1
ATOM 819 O O . LEU A 1 106 ? -17.230 11.061 5.096 1.00 43.00 106 LEU A O 1
ATOM 823 N N . GLY A 1 107 ? -16.008 9.185 5.298 1.00 42.06 107 GLY A N 1
ATOM 824 C CA . GLY A 1 107 ? -15.070 9.701 6.308 1.00 42.06 107 GLY A CA 1
ATOM 825 C C . GLY A 1 107 ? -13.674 10.086 5.798 1.00 42.06 107 GLY A C 1
ATOM 826 O O . GLY A 1 107 ? -12.891 10.651 6.567 1.00 42.06 107 GLY A O 1
ATOM 827 N N . VAL A 1 108 ? -13.338 9.799 4.534 1.00 52.22 108 VAL A N 1
ATOM 828 C CA . VAL A 1 108 ? -12.004 10.076 3.972 1.00 52.22 108 VAL A CA 1
ATOM 829 C C . VAL A 1 108 ? -12.028 11.409 3.236 1.00 52.22 108 VAL A C 1
ATOM 831 O O . VAL A 1 108 ? -12.610 11.532 2.159 1.00 52.22 108 VAL A O 1
ATOM 834 N N . ARG A 1 109 ? -11.373 12.425 3.804 1.00 52.88 109 ARG A N 1
ATOM 835 C CA . ARG A 1 109 ? -11.185 13.717 3.134 1.00 52.88 109 ARG A CA 1
ATOM 836 C C . ARG A 1 109 ? -9.807 13.739 2.481 1.00 52.88 109 ARG A C 1
ATOM 838 O O . ARG A 1 109 ? -8.784 13.791 3.160 1.00 52.88 109 ARG A O 1
ATOM 845 N N . LEU A 1 110 ? -9.806 13.682 1.152 1.00 56.44 110 LEU A N 1
ATOM 846 C CA . LEU A 1 110 ? -8.625 13.886 0.319 1.00 56.44 110 LEU A CA 1
ATOM 847 C C . LEU A 1 110 ? -8.399 15.389 0.159 1.00 56.44 110 LEU A C 1
ATOM 849 O O . LEU A 1 110 ? -9.273 16.075 -0.370 1.00 56.44 110 LEU A O 1
ATOM 853 N N . LEU A 1 111 ? -7.255 15.905 0.604 1.00 43.09 111 LEU A N 1
ATOM 854 C CA . LEU A 1 111 ? -6.848 17.272 0.289 1.00 43.09 111 LEU A CA 1
ATOM 855 C C . LEU A 1 111 ? -5.582 17.209 -0.558 1.00 43.09 111 LEU A C 1
ATOM 857 O O . LEU A 1 111 ? -4.485 17.159 -0.017 1.00 43.09 111 LEU A O 1
ATOM 861 N N . ASP A 1 112 ? -5.765 17.187 -1.879 1.00 43.84 112 ASP A N 1
ATOM 862 C CA . ASP A 1 112 ? -4.676 17.142 -2.849 1.00 43.84 112 ASP A CA 1
ATOM 863 C C . ASP A 1 112 ? -4.991 17.913 -4.131 1.00 43.84 112 ASP A C 1
ATOM 865 O O . ASP A 1 112 ? -6.058 17.769 -4.722 1.00 43.84 112 ASP A O 1
ATOM 869 N N . CYS A 1 113 ? -4.010 18.686 -4.599 1.00 32.78 113 CYS A N 1
ATOM 870 C CA . CYS A 1 113 ? -4.071 19.541 -5.789 1.00 32.78 113 CYS A CA 1
ATOM 871 C C . CYS A 1 113 ? -4.000 18.795 -7.143 1.00 32.78 113 CYS A C 1
ATOM 873 O O . CYS A 1 113 ? -3.717 19.428 -8.158 1.00 32.78 113 CYS A O 1
ATOM 875 N N . MET A 1 114 ? -4.212 17.476 -7.209 1.00 33.81 114 MET A N 1
ATOM 876 C CA . MET A 1 114 ? -4.046 16.707 -8.454 1.00 33.81 114 MET A CA 1
ATOM 877 C C . MET A 1 114 ? -5.375 16.310 -9.104 1.00 33.81 114 MET A C 1
ATOM 879 O O . MET A 1 114 ? -5.795 15.156 -9.133 1.00 33.81 114 MET A O 1
ATOM 883 N N . GLU A 1 115 ? -6.002 17.294 -9.732 1.00 39.44 115 GL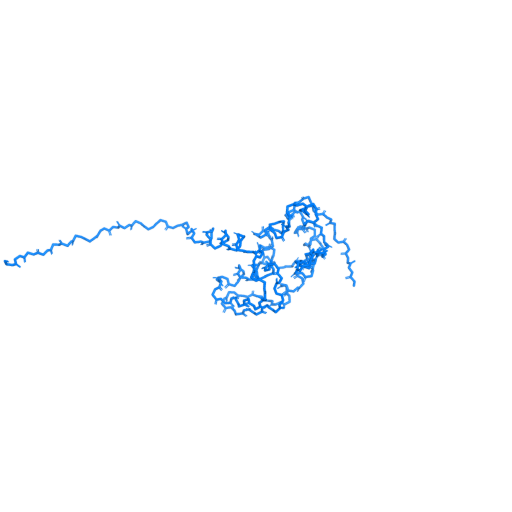U A N 1
ATOM 884 C CA . GLU A 1 115 ? -7.051 17.093 -10.724 1.00 39.44 115 GLU A CA 1
ATOM 885 C C . GLU A 1 115 ? -6.408 16.565 -12.023 1.00 39.44 115 GLU A C 1
ATOM 887 O O . GLU A 1 115 ? -5.963 17.376 -12.833 1.00 39.44 115 GLU A O 1
ATOM 892 N N . LYS A 1 116 ? -6.277 15.229 -12.192 1.00 37.84 116 LYS A N 1
ATOM 893 C CA . LYS A 1 116 ? -6.405 14.492 -13.491 1.00 37.84 116 LYS A CA 1
ATOM 894 C C . LYS A 1 116 ? -5.822 13.068 -13.573 1.00 37.84 116 LYS A C 1
ATOM 896 O O . LYS A 1 116 ? -6.116 12.402 -14.559 1.00 37.84 116 LYS A O 1
ATOM 901 N N . ALA A 1 117 ? -5.057 12.544 -12.611 1.00 36.97 117 ALA A N 1
ATOM 902 C CA . ALA A 1 117 ? -4.414 11.227 -12.811 1.00 36.97 117 ALA A CA 1
ATOM 903 C C . ALA A 1 117 ? -5.271 10.005 -12.410 1.00 36.97 117 ALA A C 1
ATOM 905 O O . ALA A 1 117 ? -5.042 8.912 -12.917 1.00 36.97 117 ALA A O 1
ATOM 906 N N . THR A 1 118 ? -6.271 10.169 -11.543 1.00 48.56 118 THR A N 1
ATOM 907 C CA . THR A 1 118 ? -6.959 9.033 -10.896 1.00 48.56 118 THR A CA 1
ATOM 908 C C . THR A 1 118 ? -8.481 9.074 -10.996 1.00 48.56 118 THR A C 1
ATOM 910 O O . THR A 1 118 ? -9.170 8.463 -10.187 1.00 48.56 118 THR A O 1
ATOM 913 N N . HIS A 1 119 ? -9.052 9.736 -12.010 1.00 44.47 119 HIS A N 1
ATOM 914 C CA . HIS A 1 119 ? -10.499 9.613 -12.220 1.00 44.47 119 HIS A CA 1
ATOM 915 C C . HIS A 1 119 ? -10.892 8.175 -12.592 1.00 44.47 119 HIS A C 1
ATOM 917 O O . HIS A 1 119 ? -11.870 7.681 -12.057 1.00 44.47 119 HIS A O 1
ATOM 923 N N . SER A 1 120 ? -10.127 7.465 -13.427 1.00 39.38 120 SER A N 1
ATOM 924 C CA . SER A 1 120 ? -10.553 6.142 -13.917 1.00 39.38 120 SER A CA 1
ATOM 925 C C . SER A 1 120 ? -10.532 5.051 -12.836 1.00 39.38 120 SER A C 1
ATOM 927 O O . SER A 1 120 ? -11.520 4.347 -12.662 1.00 39.38 120 SER A O 1
ATOM 929 N N . SER A 1 121 ? -9.457 4.947 -12.045 1.00 44.59 121 SER A N 1
ATOM 930 C CA . SER A 1 121 ? -9.349 3.932 -10.987 1.00 44.59 121 SER A CA 1
ATOM 931 C C . SER A 1 121 ? -10.265 4.237 -9.800 1.00 44.59 121 SER A C 1
ATOM 933 O O . SER A 1 121 ? -10.985 3.352 -9.350 1.00 44.59 121 SER A O 1
ATOM 935 N N . ILE A 1 122 ? -10.345 5.492 -9.338 1.00 47.16 122 ILE A N 1
ATOM 936 C CA . ILE A 1 122 ? -11.269 5.871 -8.252 1.00 47.16 122 ILE A CA 1
ATOM 937 C C . ILE A 1 122 ? -12.735 5.706 -8.688 1.00 47.16 122 ILE A C 1
ATOM 939 O O . ILE A 1 122 ? -13.549 5.244 -7.890 1.00 47.16 122 ILE A O 1
ATOM 943 N N . LEU A 1 123 ? -13.092 6.031 -9.940 1.00 40.06 123 LEU A N 1
ATOM 944 C CA . LEU A 1 123 ? -14.444 5.782 -10.460 1.00 40.06 123 LEU A CA 1
ATOM 945 C C . LEU A 1 123 ? -14.729 4.284 -10.626 1.00 40.06 123 LEU A C 1
ATOM 947 O O . LEU A 1 123 ? -15.832 3.860 -10.300 1.00 40.06 123 LEU A O 1
ATOM 951 N N . ALA A 1 124 ? -13.757 3.478 -11.061 1.00 37.00 124 ALA A N 1
ATOM 952 C CA . ALA A 1 124 ? -13.906 2.025 -11.148 1.00 37.00 124 ALA A CA 1
ATOM 953 C C . ALA A 1 124 ? -14.138 1.390 -9.766 1.00 37.00 124 ALA A C 1
ATOM 955 O O . ALA A 1 124 ? -15.038 0.567 -9.617 1.00 37.00 124 ALA A O 1
ATOM 956 N N . TRP A 1 125 ? -13.410 1.833 -8.734 1.00 35.22 125 TRP A N 1
ATOM 957 C CA . TRP A 1 125 ? -13.651 1.418 -7.347 1.00 35.22 125 TRP A CA 1
ATOM 958 C C . TRP A 1 125 ? -14.998 1.917 -6.817 1.00 35.22 125 TRP A C 1
ATOM 960 O O . TRP A 1 125 ? -15.706 1.163 -6.154 1.00 35.22 125 TRP A O 1
ATOM 970 N N . ARG A 1 126 ? -15.397 3.152 -7.156 1.00 35.25 126 ARG A N 1
ATOM 971 C CA . ARG A 1 126 ? -16.726 3.689 -6.830 1.00 35.25 126 ARG A CA 1
ATOM 972 C C . ARG A 1 126 ? -17.845 2.846 -7.446 1.00 35.25 126 ARG A C 1
ATOM 974 O O . ARG A 1 126 ? -18.829 2.609 -6.763 1.00 35.25 126 ARG A O 1
ATOM 981 N N . ILE A 1 127 ? -17.691 2.391 -8.692 1.00 32.66 127 ILE A N 1
ATOM 982 C CA . ILE A 1 127 ? -18.681 1.558 -9.394 1.00 32.66 127 ILE A CA 1
ATOM 983 C C . ILE A 1 127 ? -18.704 0.134 -8.822 1.00 32.66 127 ILE A C 1
ATOM 985 O O . ILE A 1 127 ? -19.776 -0.391 -8.532 1.00 32.66 127 ILE A O 1
ATOM 989 N N . ARG A 1 128 ? -17.534 -0.474 -8.588 1.00 29.95 128 ARG A N 1
ATOM 990 C CA . ARG A 1 128 ? -17.433 -1.854 -8.087 1.00 29.95 128 ARG A CA 1
ATOM 991 C C . ARG A 1 128 ? -17.977 -2.035 -6.666 1.00 29.95 128 ARG A C 1
ATOM 993 O O . ARG A 1 128 ? -18.446 -3.117 -6.346 1.00 29.95 128 ARG A O 1
ATOM 1000 N N . TRP A 1 129 ? -17.943 -0.995 -5.831 1.00 37.50 129 TRP A N 1
ATOM 1001 C CA . TRP A 1 129 ? -18.525 -1.027 -4.481 1.00 37.50 129 TRP A CA 1
ATOM 1002 C C . TRP A 1 129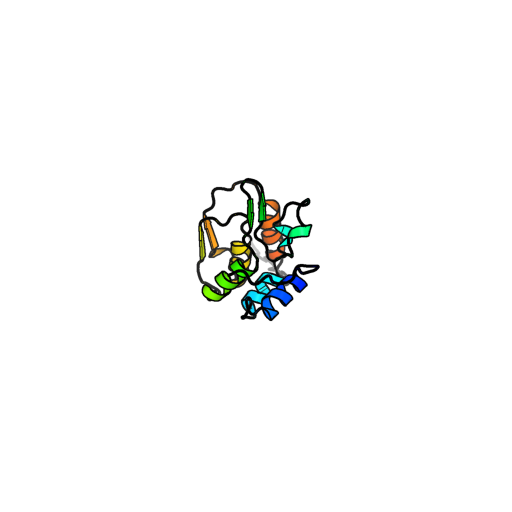 ? -20.021 -0.696 -4.433 1.00 37.50 129 TRP A C 1
ATOM 1004 O O . TRP A 1 129 ? -20.673 -1.003 -3.442 1.00 37.50 129 TRP A O 1
ATOM 1014 N N . THR A 1 130 ? -20.582 -0.063 -5.467 1.00 37.19 130 THR A N 1
ATOM 1015 C CA . THR A 1 130 ? -22.026 0.231 -5.515 1.00 37.19 130 THR A CA 1
ATOM 1016 C C . THR A 1 130 ? -22.887 -0.962 -5.933 1.00 37.19 130 THR A C 1
ATOM 1018 O O . THR A 1 130 ? -24.110 -0.862 -5.882 1.00 37.19 130 THR A O 1
ATOM 1021 N N . GLU A 1 131 ? -22.283 -2.087 -6.320 1.00 33.94 131 GLU A N 1
ATOM 1022 C CA . GLU A 1 131 ? -23.002 -3.340 -6.558 1.00 33.94 131 GLU A CA 1
ATOM 1023 C C . GLU A 1 131 ? -23.037 -4.182 -5.271 1.00 33.94 131 GLU A C 1
ATOM 1025 O O . GLU A 1 131 ? -22.164 -5.003 -5.002 1.00 33.94 131 GLU A O 1
ATOM 1030 N N . GLU A 1 132 ? -24.060 -3.951 -4.448 1.00 36.94 132 GLU A N 1
ATOM 1031 C CA . GLU A 1 132 ? -24.429 -4.824 -3.327 1.00 36.94 132 GLU A CA 1
ATOM 1032 C C . GLU A 1 132 ? -24.862 -6.215 -3.849 1.00 36.94 132 GLU A C 1
ATOM 1034 O O . GLU A 1 132 ? -25.740 -6.289 -4.718 1.00 36.94 132 GLU A O 1
ATOM 1039 N N . PRO A 1 133 ? -24.361 -7.344 -3.308 1.00 41.75 133 PRO A N 1
ATOM 1040 C CA . PRO A 1 133 ? -24.928 -8.661 -3.574 1.00 41.75 133 PRO A CA 1
ATOM 1041 C C . PRO A 1 133 ? -26.151 -8.861 -2.669 1.00 41.75 133 PRO A C 1
ATOM 1043 O O . PRO A 1 133 ? -26.115 -9.571 -1.668 1.00 41.75 133 PRO A O 1
ATOM 1046 N N . GLY A 1 134 ? -27.248 -8.194 -3.011 1.00 36.88 134 GLY A N 1
ATOM 1047 C CA . GLY A 1 134 ? -28.474 -8.218 -2.224 1.00 36.88 134 GLY A CA 1
ATOM 1048 C C . GLY A 1 134 ? -29.679 -7.891 -3.084 1.00 36.88 134 GLY A C 1
ATOM 1049 O O . GLY A 1 134 ? -30.156 -6.761 -3.092 1.00 36.88 134 GLY A O 1
ATOM 1050 N N . GLY A 1 135 ? -30.174 -8.884 -3.824 1.00 48.22 135 GLY A N 1
ATOM 1051 C CA . GLY A 1 135 ? -31.433 -8.758 -4.545 1.00 48.22 135 GLY A CA 1
ATOM 1052 C C . GLY A 1 135 ? -32.571 -8.461 -3.572 1.00 48.22 135 GLY A C 1
ATOM 1053 O O . GLY A 1 135 ? -32.916 -9.305 -2.747 1.00 48.22 135 GLY A O 1
ATOM 1054 N N . LEU A 1 136 ? -33.179 -7.281 -3.692 1.00 35.06 136 LEU A N 1
ATOM 1055 C CA . LEU A 1 136 ? -34.491 -7.017 -3.120 1.00 35.06 136 LEU A CA 1
ATOM 1056 C C . LEU A 1 136 ? -35.536 -7.107 -4.230 1.00 35.06 136 LEU A C 1
ATOM 1058 O O . LEU A 1 136 ? -35.598 -6.281 -5.140 1.00 35.06 136 LEU A O 1
ATOM 1062 N N . GLN A 1 137 ? -36.360 -8.146 -4.129 1.00 41.88 137 GLN A N 1
ATOM 1063 C CA . GLN A 1 137 ? -37.620 -8.263 -4.844 1.00 41.88 137 GLN A CA 1
ATOM 1064 C C . GLN A 1 137 ? -38.506 -7.068 -4.475 1.00 41.88 137 GLN A C 1
ATOM 1066 O O . GLN A 1 137 ? -38.822 -6.864 -3.304 1.00 41.88 137 GLN A O 1
ATOM 1071 N N . SER A 1 138 ? -38.945 -6.300 -5.469 1.00 34.75 138 SER A N 1
ATOM 1072 C CA . SER A 1 138 ? -40.071 -5.388 -5.290 1.00 34.75 138 SER A CA 1
ATOM 1073 C C . SER A 1 138 ? -41.359 -6.208 -5.411 1.00 34.75 138 SER A C 1
ATOM 1075 O O . SER A 1 138 ? -41.835 -6.486 -6.511 1.00 34.75 138 SER A O 1
ATOM 1077 N N . MET A 1 139 ? -41.879 -6.674 -4.270 1.00 30.64 139 MET A N 1
ATOM 10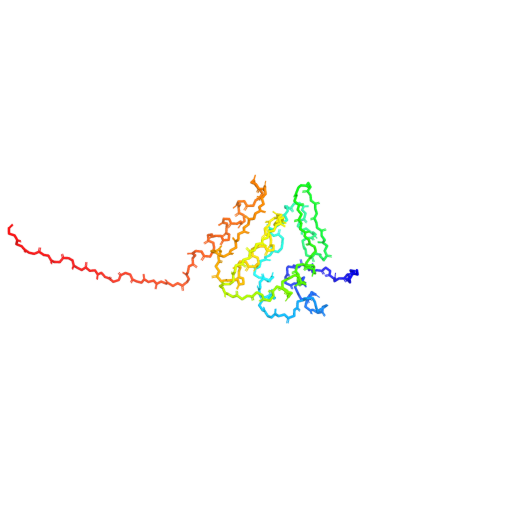78 C CA . MET A 1 139 ? -43.292 -7.043 -4.144 1.00 30.64 139 MET A CA 1
ATOM 1079 C C . MET A 1 139 ? -44.127 -5.759 -4.162 1.00 30.64 139 MET A C 1
ATOM 1081 O O . MET A 1 139 ? -43.738 -4.746 -3.582 1.00 30.64 139 MET A O 1
ATOM 1085 N N . GLY A 1 140 ? -45.235 -5.814 -4.897 1.00 35.12 140 GLY A N 1
ATOM 1086 C CA . GLY A 1 140 ? -46.013 -4.652 -5.300 1.00 35.12 140 GLY A CA 1
ATOM 1087 C C . GLY A 1 140 ? -46.844 -3.990 -4.207 1.00 35.12 140 GLY A C 1
ATOM 1088 O O . GLY A 1 140 ? -47.074 -4.543 -3.135 1.00 35.12 140 GLY A O 1
ATOM 1089 N N . SER A 1 141 ? -47.386 -2.836 -4.584 1.00 32.69 141 SER A N 1
ATOM 1090 C CA . SER A 1 141 ? -48.591 -2.267 -3.995 1.00 32.69 141 SER A CA 1
ATOM 1091 C C . SER A 1 141 ? -49.598 -2.078 -5.124 1.00 32.69 141 SER A C 1
ATOM 1093 O O . SER A 1 141 ? -49.358 -1.323 -6.064 1.00 32.69 141 SER A O 1
ATOM 1095 N N . GLN A 1 142 ? -50.696 -2.832 -5.057 1.00 40.94 142 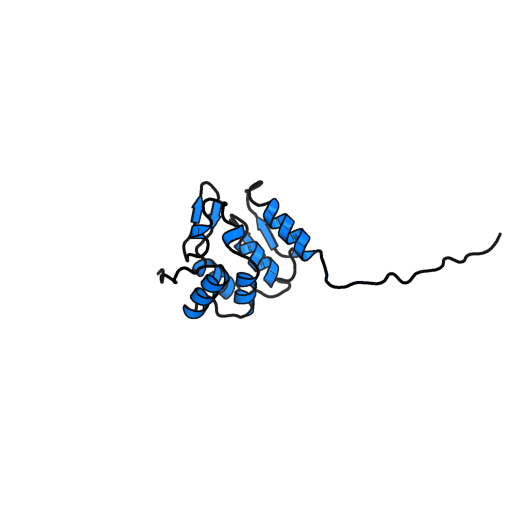GLN A N 1
ATOM 1096 C CA . GLN A 1 142 ? -51.914 -2.539 -5.802 1.00 40.94 142 GLN A CA 1
ATOM 1097 C C . GLN A 1 142 ? -52.487 -1.234 -5.252 1.00 40.94 142 GLN A C 1
ATOM 1099 O O . GLN A 1 142 ? -52.782 -1.148 -4.062 1.00 40.94 142 GLN A O 1
ATOM 1104 N N . GLU A 1 143 ? -52.652 -0.239 -6.114 1.00 36.06 143 GLU A N 1
ATOM 1105 C CA . GLU A 1 143 ? -53.471 0.934 -5.829 1.00 36.06 143 GLU A CA 1
ATOM 1106 C C . GLU A 1 143 ? -54.876 0.635 -6.363 1.00 36.06 143 GLU A C 1
ATOM 1108 O O . GLU A 1 143 ? -55.149 0.706 -7.561 1.00 36.06 143 GLU A O 1
ATOM 1113 N N . SER A 1 144 ? -55.744 0.172 -5.467 1.00 41.94 144 SER A N 1
ATOM 1114 C CA . SER A 1 144 ? -57.187 0.201 -5.660 1.00 41.94 144 SER A CA 1
ATOM 1115 C C . SER A 1 144 ? -57.697 1.489 -5.032 1.00 41.94 144 SER A C 1
ATOM 1117 O O . SER A 1 144 ? -57.610 1.620 -3.812 1.00 41.94 144 SER A O 1
ATOM 1119 N N . ASP A 1 145 ? -58.265 2.390 -5.828 1.00 40.59 145 ASP A N 1
ATOM 1120 C CA . ASP A 1 145 ? -59.245 3.320 -5.285 1.00 40.59 145 ASP A CA 1
ATOM 1121 C C . ASP A 1 145 ? -60.392 3.560 -6.268 1.00 40.59 145 ASP A C 1
ATOM 1123 O O . ASP A 1 145 ? -60.226 3.645 -7.487 1.00 40.59 145 ASP A O 1
ATOM 1127 N N . THR A 1 146 ? -61.580 3.554 -5.687 1.00 43.59 146 THR A N 1
ATOM 1128 C CA . THR A 1 146 ? -62.906 3.505 -6.301 1.00 43.59 146 THR A CA 1
ATOM 1129 C C . THR A 1 146 ? -63.641 4.810 -6.020 1.00 43.59 146 THR A C 1
ATOM 1131 O O . THR A 1 146 ? -63.610 5.264 -4.880 1.00 43.59 146 THR A O 1
ATOM 1134 N N . THR A 1 147 ? -64.477 5.247 -6.978 1.00 47.41 147 THR A N 1
ATOM 1135 C CA . THR A 1 147 ? -65.581 6.243 -6.844 1.00 47.41 147 THR A CA 1
ATOM 1136 C C . THR A 1 147 ? -65.109 7.704 -6.704 1.00 47.41 147 THR A C 1
ATOM 1138 O O . THR A 1 147 ? -64.193 7.984 -5.947 1.00 47.41 147 THR A O 1
ATOM 1141 N N . GLU A 1 148 ? -65.635 8.698 -7.427 1.00 45.94 148 GLU A N 1
ATOM 1142 C CA . GLU A 1 148 ? -66.991 8.933 -7.972 1.00 45.94 148 GLU A CA 1
ATOM 1143 C C . GLU A 1 148 ? -67.038 9.305 -9.464 1.00 45.94 148 GLU A C 1
ATOM 1145 O O . GLU A 1 148 ? -66.070 9.910 -9.979 1.00 45.94 148 GLU A O 1
#

Secondary structure (DSSP, 8-state):
----PPPPSSHHHHHHHHHHTTS--SHHHHHHHHHS-GGGGS-GGGGGGTTSS--EEETTEEE--HHHHHHHHHHHT--TT--EEEET-TTSHHHHHHHHHTTSGGGEEEE----SSSHHHHHHHHHHHS--S---------------

Radius of gyration: 19.93 Å; chains: 1; bounding box: 84×32×33 Å

Foldseek 3Di:
DDDFQDFAPFQLRLLVSCVVVVLADDPLLSVLSVVQGQLVLDDPVCSVCSRGQQWDDDPQATDHGPSVLSNVVVVVPAAAPAADEDDCCRSVSSVSSNCVRNVHPPRYDYDDPDPDDHPVVVVVVVVVVVDDPDDDDPDDDDDDDDDD